Protein AF-A0A8J5Z210-F1 (afdb_monomer_lite)

Secondary structure (DSSP, 8-state):
-HHHHHHHHHHHHHHHHHHHHTS-----SS--BTTBTS-HHHHHHTTGGGHHHHH-TTPPPPHHHHHHHHHS---HHHHHHHHHS----

Foldseek 3Di:
DVVVVVVVVVVVVVVVVVVVVVPDPPPDVQPQDLLGPDDLLVLLVLQVQCVVVVVDVPDDRDPSNVVSVVPDPPSVSSVVVNVVPPRDD

Structure (mmCIF, N/CA/C/O backbone):
data_AF-A0A8J5Z210-F1
#
_entry.id   AF-A0A8J5Z210-F1
#
loop_
_atom_site.group_PDB
_atom_site.id
_atom_site.type_symbol
_atom_site.label_atom_id
_atom_site.label_alt_id
_atom_site.label_comp_id
_atom_site.label_asym_id
_atom_site.label_entity_id
_atom_site.label_seq_id
_atom_site.pdbx_PDB_ins_code
_atom_site.Cartn_x
_atom_site.Cartn_y
_atom_site.Cartn_z
_atom_site.occupancy
_atom_site.B_iso_or_equiv
_atom_site.auth_seq_id
_atom_site.auth_comp_id
_atom_site.auth_asym_id
_atom_site.auth_atom_id
_atom_site.pdbx_PDB_model_num
ATOM 1 N N . MET A 1 1 ? 51.364 -16.077 -20.492 1.00 51.00 1 MET A N 1
ATOM 2 C CA . MET A 1 1 ? 50.821 -15.671 -19.174 1.00 51.00 1 MET A CA 1
ATOM 3 C C . MET A 1 1 ? 49.907 -14.451 -19.283 1.00 51.00 1 MET A C 1
ATOM 5 O O . MET A 1 1 ? 48.841 -14.469 -18.689 1.00 51.00 1 MET A O 1
ATOM 9 N N . GLU A 1 2 ? 50.235 -13.446 -20.103 1.00 61.31 2 GLU A N 1
ATOM 10 C CA . GLU A 1 2 ? 49.438 -12.207 -20.232 1.00 61.31 2 GLU A CA 1
ATOM 11 C C . GLU A 1 2 ? 48.001 -12.403 -20.752 1.00 61.31 2 GLU A C 1
ATOM 13 O O . GLU A 1 2 ? 47.068 -11.744 -20.303 1.00 61.31 2 GLU A O 1
ATOM 18 N N . THR A 1 3 ? 47.791 -13.341 -21.675 1.00 66.50 3 THR A N 1
ATOM 19 C CA . THR A 1 3 ? 46.458 -13.631 -22.231 1.00 66.50 3 THR A CA 1
ATOM 20 C 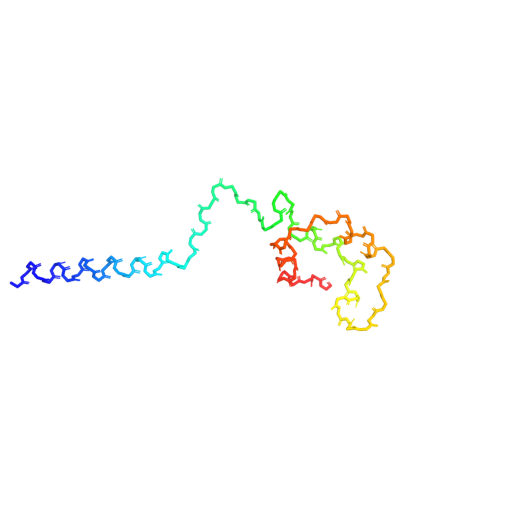C . THR A 1 3 ? 45.555 -14.343 -21.224 1.00 66.50 3 THR A C 1
ATOM 22 O O . THR A 1 3 ? 44.360 -14.075 -21.158 1.00 66.50 3 THR A O 1
ATOM 25 N N . GLN A 1 4 ? 46.137 -15.216 -20.397 1.00 69.88 4 GLN A N 1
ATOM 26 C CA . GLN A 1 4 ? 45.416 -15.949 -19.357 1.00 69.88 4 GLN A CA 1
ATOM 27 C C . GLN A 1 4 ? 44.940 -14.999 -18.251 1.00 69.88 4 GLN A C 1
ATOM 29 O O . GLN A 1 4 ? 43.786 -15.085 -17.840 1.00 69.88 4 GLN A O 1
ATOM 34 N N . VAL A 1 5 ? 45.789 -14.061 -17.809 1.00 78.62 5 VAL A N 1
ATOM 35 C CA . VAL A 1 5 ? 45.406 -13.081 -16.776 1.00 78.62 5 VAL A CA 1
ATOM 36 C C . VAL A 1 5 ? 44.348 -12.104 -17.287 1.00 78.62 5 VAL A C 1
ATOM 38 O O . VAL A 1 5 ? 43.413 -11.800 -16.555 1.00 78.62 5 VAL A O 1
ATOM 41 N N . LYS A 1 6 ? 44.420 -11.697 -18.563 1.00 78.56 6 LYS A N 1
ATOM 42 C CA . LYS A 1 6 ? 43.379 -10.878 -19.207 1.00 78.56 6 LYS A CA 1
ATOM 43 C C . LYS A 1 6 ? 42.037 -11.609 -19.237 1.00 78.56 6 LYS A C 1
ATOM 45 O O . LYS A 1 6 ? 41.021 -11.031 -18.868 1.00 78.56 6 LYS A O 1
ATOM 50 N N . TYR A 1 7 ? 42.039 -12.888 -19.612 1.00 84.75 7 TY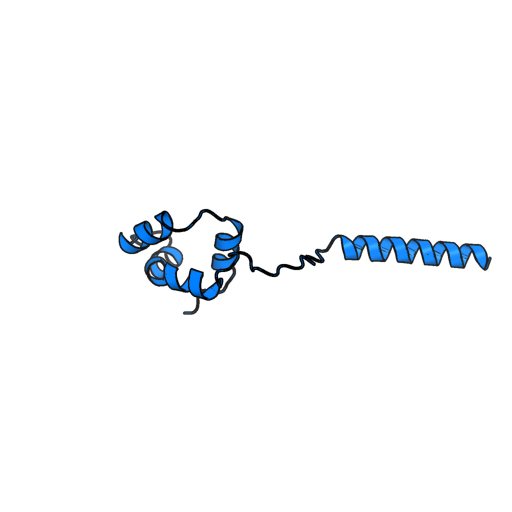R A N 1
ATOM 51 C CA . TYR A 1 7 ? 40.820 -13.695 -19.670 1.00 84.75 7 TYR A CA 1
ATOM 52 C C . TYR A 1 7 ? 40.209 -13.930 -18.281 1.00 84.75 7 TYR A C 1
ATOM 54 O O . TYR A 1 7 ? 39.005 -13.763 -18.099 1.00 84.75 7 TYR A O 1
ATOM 62 N N . MET A 1 8 ? 41.042 -14.230 -17.280 1.00 82.94 8 MET A N 1
ATOM 63 C CA . MET A 1 8 ? 40.595 -14.377 -15.890 1.00 82.94 8 MET A CA 1
ATOM 64 C C . MET A 1 8 ? 39.968 -13.085 -15.352 1.00 82.94 8 MET A C 1
ATOM 66 O O . MET A 1 8 ? 38.919 -13.132 -14.713 1.00 82.94 8 MET A O 1
ATOM 70 N N . TRP A 1 9 ? 40.557 -11.927 -15.656 1.00 85.44 9 TRP A N 1
ATOM 71 C CA . TRP A 1 9 ? 40.054 -10.630 -15.198 1.00 85.44 9 TRP A CA 1
ATOM 72 C C . TRP A 1 9 ? 38.711 -10.254 -15.843 1.00 85.44 9 TRP A C 1
ATOM 74 O O . TRP A 1 9 ? 37.804 -9.758 -15.169 1.00 85.44 9 TRP A O 1
ATOM 84 N N . VAL A 1 10 ? 38.550 -10.561 -17.135 1.00 86.62 10 VAL A N 1
ATOM 85 C CA . VAL A 1 10 ? 37.287 -10.369 -17.866 1.00 86.62 10 VAL A CA 1
ATOM 86 C C . VAL A 1 10 ? 36.181 -11.252 -17.286 1.00 86.62 10 VAL A C 1
ATOM 88 O O . VAL A 1 10 ? 35.089 -10.752 -17.025 1.00 86.62 10 VAL A O 1
ATOM 91 N N . ILE A 1 11 ? 36.458 -12.531 -17.009 1.00 86.50 11 ILE A N 1
ATOM 92 C CA . ILE A 1 11 ? 35.465 -13.436 -16.408 1.00 86.50 11 ILE A CA 1
ATOM 93 C C . ILE A 1 11 ? 35.027 -12.938 -15.028 1.00 86.50 11 ILE A C 1
ATOM 95 O O . ILE A 1 11 ? 33.829 -12.875 -14.758 1.00 86.50 11 ILE A O 1
ATOM 99 N N . VAL A 1 12 ? 35.970 -12.538 -14.170 1.00 85.94 12 VAL A N 1
ATOM 100 C CA . VAL A 1 12 ? 35.654 -12.008 -12.831 1.00 85.94 12 VAL A CA 1
ATOM 101 C C . VAL A 1 12 ? 34.779 -10.757 -12.921 1.00 85.94 12 VAL A C 1
ATOM 103 O O . VAL A 1 12 ? 33.837 -10.616 -12.144 1.00 85.94 12 VAL A O 1
ATOM 106 N N . SER A 1 13 ? 35.044 -9.887 -13.897 1.00 81.00 13 SER A N 1
ATOM 107 C CA . SER A 1 13 ? 34.257 -8.670 -14.131 1.00 81.00 13 SER A CA 1
ATOM 108 C C . SER A 1 13 ? 32.832 -8.980 -14.603 1.00 81.00 13 SER A C 1
ATOM 110 O O . SER A 1 13 ? 31.879 -8.348 -14.161 1.00 81.00 13 SER A O 1
ATOM 112 N N . ILE A 1 14 ? 32.658 -9.985 -15.465 1.00 81.94 14 ILE A N 1
ATOM 113 C CA . ILE A 1 14 ? 31.328 -10.413 -15.924 1.00 81.94 14 ILE A CA 1
ATOM 114 C C . ILE A 1 14 ? 30.532 -11.027 -14.765 1.00 81.94 14 ILE A C 1
ATOM 116 O O . ILE A 1 14 ? 29.354 -10.710 -14.584 1.00 81.94 14 ILE A O 1
ATOM 120 N N . VAL A 1 15 ? 31.168 -11.870 -13.948 1.00 81.38 15 VAL A N 1
ATOM 121 C CA . VAL A 1 15 ? 30.520 -12.510 -12.793 1.00 81.38 15 VAL A CA 1
ATOM 122 C C . VAL A 1 15 ? 30.113 -11.473 -11.741 1.00 81.38 15 VAL A C 1
ATOM 124 O O . VAL A 1 15 ? 28.995 -11.537 -11.233 1.00 81.38 15 VAL A O 1
ATOM 127 N N . SER A 1 16 ? 30.958 -10.480 -11.449 1.00 74.00 16 SER A N 1
ATOM 128 C CA . SER A 1 16 ? 30.639 -9.429 -10.472 1.00 74.00 16 SER A CA 1
ATOM 129 C C . SER A 1 16 ? 29.500 -8.512 -10.933 1.00 74.00 16 SER A C 1
ATOM 131 O O . SER A 1 16 ? 28.603 -8.217 -10.140 1.00 74.00 16 SER A O 1
ATOM 133 N N . ILE A 1 17 ? 29.471 -8.130 -12.216 1.00 73.75 17 ILE A N 1
ATOM 134 C CA . ILE A 1 17 ? 28.363 -7.359 -12.807 1.00 73.75 17 ILE A CA 1
ATOM 135 C C . ILE A 1 17 ? 27.061 -8.166 -12.772 1.00 73.75 17 ILE A C 1
ATOM 137 O O . ILE A 1 17 ? 26.008 -7.613 -12.463 1.00 73.75 17 ILE A O 1
ATOM 141 N N . SER A 1 18 ? 27.128 -9.475 -13.029 1.00 70.62 18 SER A N 1
ATOM 142 C CA . SER A 1 18 ? 25.955 -10.354 -12.972 1.00 70.62 18 SER A CA 1
ATOM 143 C C . SER A 1 18 ? 25.350 -10.379 -11.568 1.00 70.62 18 SER A C 1
ATOM 145 O O . SER A 1 18 ? 24.147 -10.200 -11.420 1.00 70.62 18 SER A O 1
ATOM 147 N N . ILE A 1 19 ? 26.172 -10.518 -10.523 1.00 67.62 19 ILE A N 1
ATOM 148 C CA . ILE A 1 19 ? 25.692 -10.536 -9.131 1.00 67.62 19 ILE A CA 1
ATOM 149 C C . ILE A 1 19 ? 25.079 -9.180 -8.746 1.00 67.62 19 ILE A C 1
ATOM 151 O O . ILE A 1 19 ? 24.013 -9.148 -8.136 1.00 67.62 19 ILE A O 1
ATOM 155 N N . ALA A 1 20 ? 25.691 -8.061 -9.150 1.00 60.72 20 ALA A N 1
ATOM 156 C CA . ALA A 1 20 ? 25.136 -6.727 -8.908 1.00 60.72 20 ALA A CA 1
ATOM 157 C C . ALA A 1 20 ? 23.826 -6.473 -9.684 1.00 60.72 20 ALA A C 1
ATOM 159 O O . ALA A 1 20 ? 22.927 -5.815 -9.167 1.00 60.72 20 ALA A O 1
ATOM 160 N N . GLY A 1 21 ? 23.687 -7.033 -10.890 1.00 57.41 21 GLY A N 1
ATOM 161 C CA . GLY A 1 21 ? 22.485 -6.923 -11.724 1.00 57.41 21 GLY A CA 1
ATOM 162 C C . GLY A 1 21 ? 21.283 -7.729 -11.220 1.00 57.41 21 GLY A C 1
ATOM 163 O O . GLY A 1 21 ? 20.150 -7.399 -11.559 1.00 57.41 21 GLY A O 1
ATOM 164 N N . PHE A 1 22 ? 21.501 -8.741 -10.373 1.00 54.62 22 PHE A N 1
ATOM 165 C CA . PHE A 1 22 ? 20.418 -9.470 -9.700 1.00 54.62 22 PHE A CA 1
ATOM 166 C C . PHE A 1 22 ? 19.850 -8.722 -8.479 1.00 54.62 22 PHE A C 1
ATOM 168 O O . PHE A 1 22 ? 18.751 -9.043 -8.028 1.00 54.62 22 PHE A O 1
ATOM 175 N N . HIS A 1 23 ? 20.536 -7.687 -7.980 1.00 51.59 23 HIS A N 1
ATOM 176 C CA . HIS A 1 23 ? 20.025 -6.789 -6.941 1.00 51.59 23 HIS A CA 1
ATOM 177 C C . HIS A 1 23 ? 19.348 -5.556 -7.561 1.00 51.59 23 HIS A C 1
ATOM 179 O O . HIS A 1 23 ? 19.797 -4.430 -7.383 1.00 51.59 23 HIS A O 1
ATOM 185 N N . GLY A 1 24 ? 18.254 -5.790 -8.292 1.00 50.31 24 GLY A N 1
ATOM 186 C CA . GLY A 1 24 ? 17.164 -4.823 -8.470 1.00 50.31 24 GLY A CA 1
ATOM 187 C C . GLY A 1 24 ? 17.559 -3.423 -8.941 1.00 50.31 24 GLY A C 1
ATOM 188 O O . GLY A 1 24 ? 17.384 -2.447 -8.217 1.00 50.31 24 GLY A O 1
ATOM 189 N N . VAL A 1 25 ? 18.015 -3.299 -10.186 1.00 46.91 25 VAL A N 1
ATOM 190 C CA . VAL A 1 25 ? 17.830 -2.048 -10.932 1.00 46.91 25 VAL A CA 1
ATOM 191 C C . VAL A 1 25 ? 16.433 -2.071 -11.548 1.00 46.91 25 VAL A C 1
ATOM 193 O O . VAL A 1 25 ? 16.256 -2.441 -12.706 1.00 46.91 25 VAL A O 1
ATOM 196 N N . ASP A 1 26 ? 15.429 -1.682 -10.759 1.00 51.06 26 ASP A N 1
ATOM 197 C CA . ASP A 1 26 ? 14.079 -1.362 -11.240 1.00 51.06 26 ASP A CA 1
ATOM 198 C C . ASP A 1 26 ? 14.121 -0.069 -12.076 1.00 51.06 26 ASP A C 1
ATOM 200 O O . ASP A 1 26 ? 13.607 0.984 -11.701 1.00 51.06 26 ASP A O 1
ATOM 204 N N . VAL A 1 27 ? 14.780 -0.126 -13.233 1.00 49.78 27 VAL A N 1
ATOM 205 C CA . VAL A 1 27 ? 14.744 0.932 -14.244 1.00 49.78 27 VAL A CA 1
ATOM 206 C C . VAL A 1 27 ? 13.512 0.677 -15.101 1.00 49.78 27 VAL A C 1
ATOM 208 O O . VAL A 1 27 ? 13.590 0.137 -16.202 1.00 49.78 27 VAL A O 1
ATOM 211 N N . THR A 1 28 ? 12.344 1.041 -14.573 1.00 50.81 28 THR A N 1
ATOM 212 C CA . THR A 1 28 ? 11.136 1.177 -15.389 1.00 50.81 28 THR A CA 1
ATOM 213 C C . THR A 1 28 ? 10.875 2.659 -15.621 1.00 50.81 28 THR A C 1
ATOM 215 O O . THR A 1 28 ? 10.785 3.471 -14.705 1.00 50.81 28 THR A O 1
ATOM 218 N N . HIS A 1 29 ? 10.828 3.021 -16.898 1.00 44.16 29 HIS A N 1
ATOM 219 C CA . HIS A 1 29 ? 10.775 4.383 -17.432 1.00 44.16 29 HIS A CA 1
ATOM 220 C C . HIS A 1 29 ? 9.387 5.045 -17.280 1.00 44.16 29 HIS A C 1
ATOM 222 O O . HIS A 1 29 ? 9.002 5.900 -18.071 1.00 44.16 29 HIS A O 1
ATOM 228 N N . ASP A 1 30 ? 8.643 4.637 -16.255 1.00 50.38 30 ASP A N 1
ATOM 229 C CA . ASP A 1 30 ? 7.340 5.160 -15.861 1.00 50.38 30 ASP A CA 1
ATOM 230 C C . ASP A 1 30 ? 7.275 5.010 -14.332 1.00 50.38 30 ASP A C 1
ATOM 232 O O . ASP A 1 30 ? 6.705 4.057 -13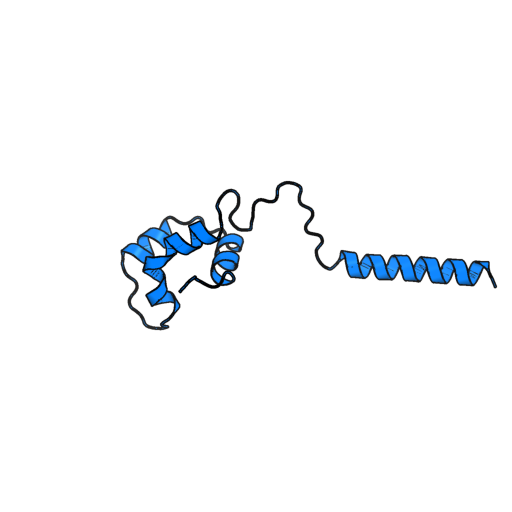.805 1.00 50.38 30 ASP A O 1
ATOM 236 N N . TYR A 1 31 ? 7.993 5.882 -13.606 1.00 54.78 31 TYR A N 1
ATOM 237 C CA . TYR A 1 31 ? 8.208 5.793 -12.150 1.00 54.78 31 TYR A CA 1
ATOM 238 C C . TYR A 1 31 ? 6.939 6.163 -11.363 1.00 54.78 31 TYR A C 1
ATOM 240 O O . TYR A 1 31 ? 6.937 6.982 -10.442 1.00 54.78 31 TYR A O 1
ATOM 248 N N . TYR A 1 32 ? 5.810 5.576 -11.738 1.00 60.62 32 TYR A N 1
ATOM 249 C CA . TYR A 1 32 ? 4.674 5.491 -10.860 1.00 60.62 32 TYR A CA 1
ATOM 250 C C . TYR A 1 32 ? 5.087 4.651 -9.659 1.00 60.62 32 TYR A C 1
ATOM 252 O O . TYR A 1 32 ? 5.515 3.506 -9.791 1.00 60.62 32 TYR A O 1
ATOM 260 N N . GLY A 1 33 ? 4.992 5.251 -8.473 1.00 68.25 33 GLY A N 1
ATOM 261 C CA . GLY A 1 33 ? 5.293 4.565 -7.229 1.00 68.25 33 GLY A CA 1
ATOM 262 C C . GLY A 1 33 ? 4.413 3.321 -7.040 1.00 68.25 33 GLY A C 1
ATOM 263 O O . GLY A 1 33 ? 3.531 3.019 -7.844 1.00 68.25 33 GLY A O 1
ATOM 264 N N . PRO A 1 34 ? 4.560 2.608 -5.921 1.00 74.69 34 PRO A N 1
ATOM 265 C CA . PRO A 1 34 ? 3.822 1.370 -5.661 1.00 74.69 34 PRO A CA 1
ATOM 266 C C . PRO A 1 34 ? 2.285 1.518 -5.717 1.00 74.69 34 PRO A C 1
ATOM 268 O O . PRO A 1 34 ? 1.576 0.527 -5.885 1.00 74.69 34 PRO A O 1
ATOM 271 N N . CYS A 1 35 ? 1.773 2.750 -5.621 1.00 75.94 35 CYS A N 1
ATOM 272 C CA . CYS A 1 35 ? 0.364 3.124 -5.753 1.00 75.94 35 CYS A CA 1
ATOM 273 C C . CYS A 1 35 ? -0.022 3.706 -7.132 1.00 75.94 35 CYS A C 1
ATOM 275 O O . CYS A 1 35 ? -1.097 4.300 -7.281 1.00 75.94 35 CYS A O 1
ATOM 277 N N . GLY A 1 36 ? 0.809 3.520 -8.160 1.00 80.06 36 GLY A N 1
ATOM 278 C CA . GLY A 1 36 ? 0.541 4.019 -9.503 1.00 80.06 36 GLY A CA 1
ATOM 279 C C . GLY A 1 36 ? 0.684 5.545 -9.579 1.00 80.06 36 GLY A C 1
ATOM 280 O O . GLY A 1 36 ? 1.618 6.136 -9.042 1.00 80.06 36 GLY A O 1
ATOM 281 N N . LYS A 1 37 ? -0.314 6.186 -10.199 1.00 77.38 37 LYS A N 1
ATOM 282 C CA . LYS A 1 37 ? -0.494 7.651 -10.271 1.00 77.38 37 LYS A CA 1
ATOM 283 C C . LYS A 1 37 ? -0.743 8.322 -8.919 1.00 77.38 37 LYS A C 1
ATOM 285 O O . LYS A 1 37 ? -0.656 9.545 -8.825 1.00 77.38 37 LYS A O 1
ATOM 290 N N . HIS A 1 38 ? -1.111 7.555 -7.896 1.00 75.44 38 HIS A N 1
ATOM 291 C CA . HIS A 1 38 ? -1.448 8.098 -6.588 1.00 75.44 38 HIS A CA 1
ATOM 292 C C . HIS A 1 38 ? -0.229 8.110 -5.667 1.00 75.44 38 HIS A C 1
ATOM 294 O O . HIS A 1 38 ? 0.495 7.124 -5.551 1.00 75.44 38 HIS A O 1
ATOM 300 N N . ASP A 1 39 ? -0.039 9.231 -4.975 1.00 80.19 39 ASP A N 1
ATOM 301 C CA . ASP A 1 39 ? 1.019 9.387 -3.985 1.00 80.19 39 ASP A CA 1
ATOM 302 C C . ASP A 1 39 ? 0.748 8.517 -2.744 1.00 80.19 39 ASP A C 1
ATOM 304 O O . ASP A 1 39 ? -0.328 8.583 -2.143 1.00 80.19 39 ASP A O 1
ATOM 308 N N . VAL A 1 40 ? 1.743 7.720 -2.342 1.00 80.75 40 VAL A N 1
ATOM 309 C CA . VAL A 1 40 ? 1.636 6.764 -1.225 1.00 80.75 40 VAL A CA 1
ATOM 310 C C . VAL A 1 40 ? 1.270 7.466 0.084 1.00 80.75 40 VAL A C 1
ATOM 312 O O . VAL A 1 40 ? 0.463 6.946 0.850 1.00 80.75 40 VAL A O 1
ATOM 315 N N . LYS A 1 41 ? 1.797 8.671 0.336 1.00 81.06 41 LYS A N 1
ATOM 316 C CA . LYS A 1 41 ? 1.542 9.426 1.569 1.00 81.06 41 LYS A CA 1
ATOM 317 C C . LYS A 1 41 ? 0.111 9.963 1.604 1.00 81.06 41 LYS A C 1
ATOM 319 O O . LYS A 1 41 ? -0.540 9.886 2.646 1.00 81.06 41 LYS A O 1
ATOM 324 N N . LYS A 1 42 ? -0.415 10.442 0.471 1.00 81.62 42 LYS A N 1
ATOM 325 C CA . LYS A 1 42 ? -1.838 10.822 0.345 1.00 81.62 42 LYS A CA 1
ATOM 326 C C . LYS A 1 42 ? -2.758 9.623 0.531 1.00 81.62 42 LYS A C 1
ATOM 328 O O . LYS A 1 42 ? -3.791 9.721 1.192 1.00 81.62 42 LYS A O 1
ATOM 333 N N . GLU A 1 43 ? -2.377 8.487 -0.037 1.00 79.81 43 GLU A N 1
ATOM 334 C CA . GLU A 1 43 ? -3.111 7.244 0.129 1.00 79.81 43 GLU A CA 1
ATOM 335 C C . GLU A 1 43 ? -3.081 6.744 1.577 1.00 79.81 43 GLU A C 1
ATOM 337 O O . GLU A 1 43 ? -4.124 6.324 2.066 1.00 79.81 43 GLU A O 1
ATOM 342 N N . ALA A 1 44 ? -1.953 6.862 2.280 1.00 80.62 44 ALA A N 1
ATOM 343 C CA . ALA A 1 44 ? -1.828 6.558 3.705 1.00 80.62 44 ALA A CA 1
ATOM 344 C C . ALA A 1 44 ? -2.660 7.511 4.581 1.00 80.62 44 ALA A C 1
ATOM 346 O O . ALA A 1 44 ? -3.316 7.072 5.522 1.00 80.62 44 ALA A O 1
ATOM 347 N N . GLN A 1 45 ? -2.716 8.804 4.243 1.00 82.00 45 GLN A N 1
ATOM 348 C CA . GLN A 1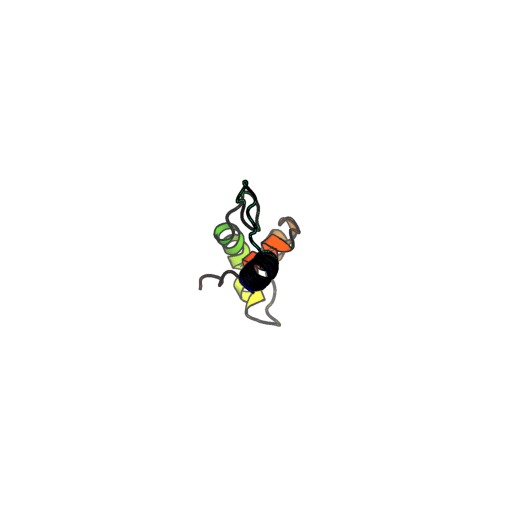 45 ? -3.520 9.786 4.978 1.00 82.00 45 GLN A CA 1
ATOM 349 C C . GLN A 1 45 ? -5.021 9.461 4.934 1.00 82.00 45 GLN A C 1
ATOM 351 O O . GLN A 1 45 ? -5.727 9.674 5.920 1.00 82.00 45 GLN A O 1
ATOM 356 N N . LYS A 1 46 ? -5.522 8.883 3.832 1.00 82.38 46 LYS A N 1
ATOM 357 C CA . LYS A 1 46 ? -6.917 8.410 3.746 1.00 82.38 46 LYS A CA 1
ATOM 358 C C . LYS A 1 46 ? -7.225 7.298 4.754 1.00 82.38 46 LYS A C 1
ATOM 360 O O . LYS A 1 46 ? -8.382 7.153 5.132 1.00 82.38 46 LYS A O 1
ATOM 365 N N . LEU A 1 47 ? -6.215 6.554 5.214 1.00 80.50 47 LEU A N 1
ATOM 366 C CA . LEU A 1 47 ? -6.339 5.546 6.272 1.00 80.50 47 LEU A CA 1
ATOM 367 C C . LEU A 1 47 ? -6.192 6.120 7.691 1.00 80.50 47 LEU A C 1
ATOM 369 O O . LEU A 1 47 ? -6.259 5.358 8.648 1.00 80.50 47 LEU A O 1
ATOM 373 N N . SER A 1 48 ? -6.087 7.441 7.864 1.00 83.12 48 SER A N 1
ATOM 374 C CA . SER A 1 48 ? -6.128 8.095 9.181 1.00 83.12 48 SER A CA 1
ATOM 375 C C . SER A 1 48 ? -7.251 7.597 10.122 1.00 83.12 48 SER A C 1
ATOM 377 O O . SER A 1 48 ? -6.950 7.287 11.276 1.00 83.12 48 SER A O 1
ATOM 379 N N . PRO A 1 49 ? -8.520 7.414 9.689 1.00 82.25 49 PRO A N 1
ATOM 380 C CA . PRO A 1 49 ? -9.566 6.862 10.563 1.00 82.25 49 PRO A CA 1
ATOM 381 C C . PRO A 1 49 ? -9.346 5.390 10.953 1.00 82.25 49 PRO A C 1
ATOM 383 O O . PRO A 1 49 ? -10.010 4.893 11.859 1.00 82.25 49 PRO A O 1
ATOM 386 N N . CYS A 1 50 ? -8.426 4.690 10.289 1.00 83.88 50 CYS A N 1
ATOM 387 C CA . CYS A 1 50 ? -8.014 3.331 10.620 1.00 83.88 50 CYS A CA 1
ATOM 388 C C . CYS A 1 50 ? -6.798 3.287 11.558 1.00 83.88 50 CYS A C 1
ATOM 390 O O . CYS A 1 50 ? -6.524 2.226 12.108 1.00 83.88 50 CYS A O 1
ATOM 392 N N . THR A 1 51 ? -6.083 4.398 11.784 1.00 83.19 51 THR A N 1
ATOM 393 C CA . THR A 1 51 ? -4.823 4.418 12.555 1.00 83.19 51 THR A CA 1
ATOM 394 C C . THR A 1 51 ? -4.972 3.839 13.962 1.00 83.19 51 THR A C 1
ATOM 396 O O . THR A 1 51 ? -4.087 3.150 14.461 1.00 83.19 51 THR A O 1
ATOM 399 N N . TYR A 1 52 ? -6.109 4.074 14.618 1.00 83.69 52 TYR A N 1
ATOM 400 C CA . TYR A 1 52 ? -6.364 3.486 15.933 1.00 83.69 52 TYR A CA 1
ATOM 401 C C . TYR A 1 52 ? -6.476 1.953 15.859 1.00 83.69 52 TYR A C 1
ATOM 403 O O . TYR A 1 52 ? -5.880 1.236 16.661 1.00 83.69 52 TYR A O 1
ATOM 411 N N . ALA A 1 53 ? -7.170 1.443 14.839 1.00 84.50 53 ALA A N 1
ATOM 412 C CA . ALA A 1 53 ? -7.299 0.011 14.589 1.00 84.50 53 ALA A CA 1
ATOM 413 C C . ALA A 1 53 ? -5.972 -0.644 14.169 1.00 84.50 53 ALA A C 1
ATOM 415 O O . ALA A 1 53 ? -5.744 -1.808 14.488 1.00 84.50 53 ALA A O 1
ATOM 416 N N . THR A 1 54 ? -5.072 0.085 13.500 1.00 79.19 54 THR A N 1
ATOM 417 C CA . THR A 1 54 ? -3.757 -0.453 13.113 1.00 79.19 54 THR A CA 1
ATOM 418 C C . THR A 1 54 ? -2.778 -0.526 14.285 1.00 79.19 54 THR A C 1
ATOM 420 O O . THR A 1 54 ? -1.967 -1.450 14.333 1.00 79.19 54 THR A O 1
ATOM 423 N N . LYS A 1 55 ? -2.856 0.401 15.250 1.00 81.75 55 LYS A N 1
ATOM 424 C CA . LYS A 1 55 ? -1.977 0.413 16.436 1.00 81.75 55 LYS A CA 1
ATOM 425 C C . LYS A 1 55 ? -2.396 -0.586 17.521 1.00 81.75 55 LYS A C 1
ATOM 427 O O . LYS A 1 55 ? -1.559 -1.020 18.310 1.00 81.75 55 LYS A O 1
ATOM 432 N N . HIS A 1 56 ? -3.670 -0.972 17.575 1.00 84.19 56 HIS A N 1
ATOM 433 C CA . HIS A 1 56 ? -4.212 -1.790 18.660 1.00 84.19 56 HIS A CA 1
ATOM 434 C C . HIS A 1 56 ? -4.869 -3.072 18.137 1.00 84.19 56 HIS A C 1
ATOM 436 O O . HIS A 1 56 ? -5.922 -3.039 17.512 1.00 84.19 56 HIS A O 1
ATOM 442 N N . ARG A 1 57 ? -4.306 -4.232 18.504 1.00 79.38 57 ARG A N 1
ATOM 443 C CA . ARG A 1 57 ? -4.737 -5.568 18.033 1.00 79.38 57 ARG A CA 1
ATOM 444 C C . ARG A 1 57 ? -6.230 -5.883 18.235 1.00 79.38 57 ARG A C 1
ATOM 446 O O . ARG A 1 57 ? -6.759 -6.759 17.562 1.00 79.38 57 ARG A O 1
ATOM 453 N N . ARG A 1 58 ? -6.892 -5.235 19.196 1.00 85.00 58 ARG A N 1
ATOM 454 C CA . ARG A 1 58 ? -8.309 -5.455 19.540 1.00 85.00 58 ARG A CA 1
ATOM 455 C C . ARG A 1 58 ? -9.136 -4.168 19.515 1.00 85.00 58 ARG A C 1
ATOM 457 O O . ARG A 1 58 ? -10.181 -4.110 20.156 1.00 85.00 58 ARG A O 1
ATOM 464 N N . ALA A 1 59 ? -8.656 -3.123 18.844 1.00 83.94 59 ALA A N 1
ATOM 465 C CA . ALA A 1 59 ? -9.433 -1.899 18.736 1.00 83.94 59 ALA A CA 1
ATOM 466 C C . ALA A 1 59 ? -10.671 -2.114 17.850 1.00 83.94 59 ALA A C 1
ATOM 468 O O . ALA A 1 59 ? -10.572 -2.774 16.812 1.00 83.94 59 ALA A O 1
ATOM 469 N N . PRO A 1 60 ? -11.828 -1.545 18.230 1.00 84.62 60 PRO A N 1
ATOM 470 C CA . PRO A 1 60 ? -12.987 -1.513 17.356 1.00 84.62 60 PRO A CA 1
ATOM 471 C C . PRO A 1 60 ? -12.658 -0.709 16.095 1.00 84.62 60 PRO A C 1
ATOM 473 O O . PRO A 1 60 ? -12.076 0.377 16.153 1.00 84.62 60 PRO A O 1
ATOM 476 N N . VAL A 1 61 ? -13.042 -1.252 14.945 1.00 84.56 61 VAL A N 1
ATOM 477 C CA . VAL A 1 61 ? -12.901 -0.577 13.656 1.00 84.56 61 VAL A CA 1
ATOM 478 C C . VAL A 1 61 ? -14.133 0.299 13.450 1.00 84.56 61 VAL A C 1
ATOM 480 O O . VAL A 1 61 ? -15.258 -0.186 13.527 1.00 84.56 61 VAL A O 1
ATOM 483 N N . SER A 1 62 ? -13.942 1.595 13.203 1.00 86.38 62 SER A N 1
ATOM 484 C CA . SER A 1 62 ? -15.056 2.482 12.846 1.00 86.38 62 SER A CA 1
ATOM 485 C C . SER A 1 62 ? -15.630 2.084 11.480 1.00 86.38 62 SER A C 1
ATOM 487 O O . SER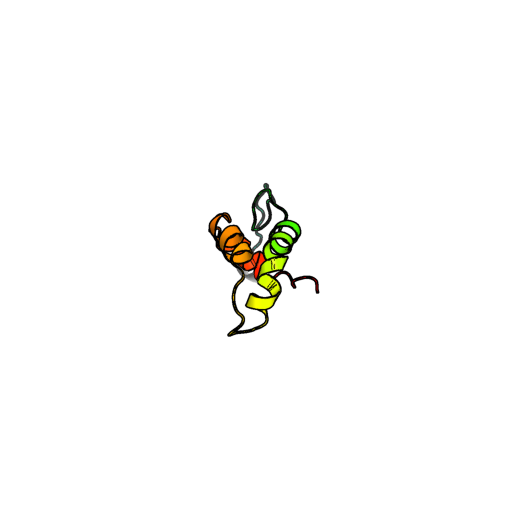 A 1 62 ? -14.861 1.788 10.564 1.00 86.38 62 SER A O 1
ATOM 489 N N . GLU A 1 63 ? -16.952 2.165 11.292 1.00 88.31 63 GLU A N 1
ATOM 490 C CA . GLU A 1 63 ? -17.602 1.941 9.985 1.00 88.31 63 GLU A CA 1
ATOM 491 C C . GLU A 1 63 ? -16.963 2.776 8.867 1.00 88.31 63 GLU A C 1
ATOM 493 O O . GLU A 1 63 ? -16.804 2.317 7.736 1.00 88.31 63 GLU A O 1
ATOM 498 N N . ARG A 1 64 ? -16.500 3.987 9.205 1.00 85.69 64 ARG A N 1
ATOM 499 C CA . ARG A 1 64 ? -15.790 4.869 8.276 1.00 85.69 64 ARG A CA 1
ATOM 500 C C . ARG A 1 64 ? -14.484 4.255 7.770 1.00 85.69 64 ARG A C 1
ATO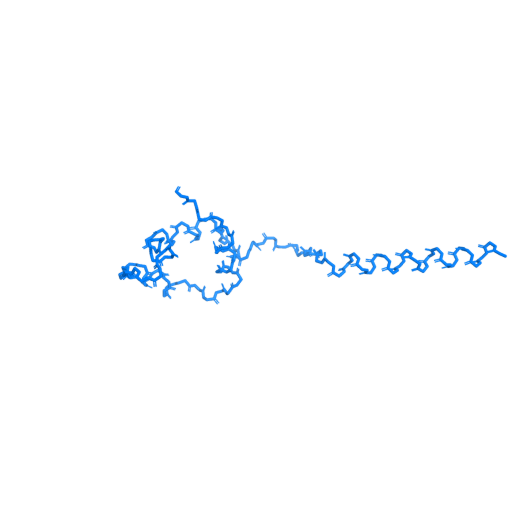M 502 O O . ARG A 1 64 ? -14.160 4.428 6.600 1.00 85.69 64 ARG A O 1
ATOM 509 N N . CYS A 1 65 ? -13.743 3.553 8.625 1.00 86.00 65 CYS A N 1
ATOM 510 C CA . CYS A 1 65 ? -12.527 2.850 8.224 1.00 86.00 65 CYS A CA 1
ATOM 511 C C . CYS A 1 65 ? -12.854 1.688 7.271 1.00 86.00 65 CYS A C 1
ATOM 513 O O . CYS A 1 65 ? -12.228 1.578 6.216 1.00 86.00 65 CYS A O 1
ATOM 515 N N . CYS A 1 66 ? -13.880 0.887 7.576 1.00 87.88 66 CYS A N 1
ATOM 516 C CA . CYS A 1 66 ? -14.323 -0.204 6.700 1.00 87.88 66 CYS A CA 1
ATOM 517 C C . CYS A 1 66 ? -14.735 0.303 5.311 1.00 87.88 66 CYS A C 1
ATOM 519 O O . CYS A 1 66 ? -14.247 -0.208 4.305 1.00 87.88 66 CYS A O 1
ATOM 521 N N . ALA A 1 67 ? -15.539 1.367 5.246 1.00 88.69 67 ALA A N 1
ATOM 522 C CA . ALA A 1 67 ? -15.979 1.953 3.979 1.00 88.69 67 ALA A CA 1
ATOM 523 C C . ALA A 1 67 ? -14.819 2.494 3.117 1.00 88.69 67 ALA A C 1
ATOM 525 O O . ALA A 1 67 ? -14.930 2.560 1.892 1.00 88.69 67 ALA A O 1
ATOM 526 N N . ILE A 1 68 ? -13.706 2.907 3.734 1.00 85.25 68 ILE A N 1
ATOM 527 C CA . ILE A 1 68 ? -12.506 3.374 3.022 1.00 85.25 68 ILE A CA 1
ATOM 528 C C . ILE A 1 68 ? -11.696 2.195 2.482 1.00 85.25 68 ILE A C 1
ATOM 530 O O . ILE A 1 68 ? -11.248 2.249 1.337 1.00 85.25 68 ILE A O 1
ATOM 534 N N . ILE A 1 69 ? -11.521 1.144 3.288 1.00 82.94 69 ILE A N 1
ATOM 535 C CA . ILE A 1 69 ? -10.827 -0.086 2.885 1.00 82.94 69 ILE A CA 1
ATOM 536 C C . ILE A 1 69 ? -11.562 -0.747 1.714 1.00 82.94 69 ILE A C 1
ATOM 538 O O . ILE A 1 69 ? -10.924 -1.111 0.732 1.00 82.94 69 ILE A O 1
ATOM 542 N N . GLU A 1 70 ? -12.893 -0.831 1.777 1.00 84.06 70 GLU A N 1
ATOM 543 C CA . GLU A 1 70 ? -13.726 -1.444 0.733 1.00 84.06 70 GLU A CA 1
ATOM 544 C C . GLU A 1 70 ? -13.607 -0.723 -0.619 1.00 84.06 70 GLU A C 1
ATOM 546 O O . GLU A 1 70 ? -13.578 -1.349 -1.675 1.00 84.06 70 GLU A O 1
ATOM 551 N N . LYS A 1 71 ? -13.474 0.608 -0.597 1.00 79.94 71 LYS A N 1
ATOM 552 C CA . LYS A 1 71 ? -13.320 1.430 -1.807 1.00 79.94 71 LYS A CA 1
ATOM 553 C C . LYS A 1 71 ? -11.894 1.456 -2.354 1.00 79.94 71 LYS A C 1
ATOM 555 O O . LYS A 1 71 ? -11.671 2.004 -3.438 1.00 79.94 71 LYS A O 1
ATOM 560 N N . LYS A 1 72 ? -10.908 0.940 -1.617 1.00 72.69 72 LYS A N 1
ATOM 561 C CA . LYS A 1 72 ? -9.508 0.975 -2.037 1.00 72.69 72 LYS A CA 1
ATOM 562 C C . LYS A 1 72 ? -9.244 -0.189 -3.001 1.00 72.69 72 LYS A C 1
ATOM 564 O O . LYS A 1 72 ? -9.546 -1.329 -2.659 1.00 72.69 72 LYS A O 1
ATOM 569 N N . PRO A 1 73 ? -8.651 0.049 -4.186 1.00 59.66 73 PRO A N 1
ATOM 570 C CA . PRO A 1 73 ? -8.254 -1.049 -5.054 1.00 59.66 73 PRO A CA 1
ATOM 571 C C . PRO A 1 73 ? -7.269 -1.955 -4.310 1.00 59.66 73 PRO A C 1
ATOM 573 O O . PRO A 1 73 ? -6.307 -1.464 -3.712 1.00 59.66 73 PRO A O 1
ATOM 576 N N . SER A 1 74 ? -7.514 -3.268 -4.367 1.00 66.25 74 SER A N 1
ATOM 577 C CA . SER A 1 74 ? -6.664 -4.318 -3.792 1.00 66.25 74 SER A CA 1
ATOM 578 C C . SER A 1 74 ? -5.372 -4.452 -4.603 1.00 66.25 74 SER A C 1
ATOM 580 O O . SER A 1 74 ? -5.114 -5.453 -5.262 1.00 66.25 74 SER A O 1
ATOM 582 N N . ASN A 1 75 ? -4.581 -3.380 -4.635 1.00 75.50 75 ASN A N 1
ATOM 583 C CA . ASN A 1 75 ? -3.218 -3.421 -5.120 1.00 75.50 75 ASN A CA 1
ATOM 584 C C . ASN A 1 75 ? -2.332 -3.784 -3.915 1.00 75.50 75 ASN A C 1
ATOM 586 O O . ASN A 1 75 ? -2.060 -2.911 -3.078 1.00 75.50 75 ASN A O 1
ATOM 590 N N . PRO A 1 76 ? -1.888 -5.050 -3.800 1.00 78.69 76 PRO A N 1
ATOM 591 C CA . PRO A 1 76 ? -1.093 -5.501 -2.662 1.00 78.69 76 PRO A CA 1
ATOM 592 C C . PRO A 1 76 ? 0.231 -4.737 -2.555 1.00 78.69 76 PRO A C 1
ATOM 594 O O . PRO A 1 76 ? 0.709 -4.494 -1.450 1.00 78.69 76 PRO A O 1
ATOM 597 N N . HIS A 1 77 ? 0.787 -4.284 -3.682 1.00 79.25 77 HIS A N 1
ATOM 598 C CA . HIS A 1 77 ? 2.028 -3.519 -3.723 1.00 79.25 77 HIS A CA 1
ATOM 599 C C . HIS A 1 77 ? 1.855 -2.126 -3.095 1.00 79.25 77 HIS A C 1
ATOM 601 O O . HIS A 1 77 ? 2.651 -1.709 -2.255 1.00 79.25 77 HIS A O 1
ATOM 607 N N . CYS A 1 78 ? 0.749 -1.445 -3.412 1.00 81.94 78 CYS A N 1
ATOM 608 C CA . CYS A 1 78 ? 0.393 -0.163 -2.801 1.00 81.94 78 CYS A CA 1
ATOM 609 C C . CYS A 1 78 ? 0.124 -0.297 -1.296 1.00 81.94 78 CYS A C 1
ATOM 611 O O . CYS A 1 78 ? 0.599 0.520 -0.510 1.00 81.94 78 CYS A O 1
ATOM 613 N N . LEU A 1 79 ? -0.605 -1.337 -0.874 1.00 80.25 79 LEU A N 1
ATOM 614 C CA . LEU A 1 79 ? -0.873 -1.587 0.546 1.00 80.25 79 LEU A CA 1
ATOM 615 C C . LEU A 1 79 ? 0.411 -1.882 1.326 1.00 80.25 79 LEU A C 1
ATOM 617 O O . LEU A 1 79 ? 0.610 -1.329 2.406 1.00 80.25 79 LEU A O 1
ATOM 621 N N . CYS A 1 80 ? 1.300 -2.702 0.765 1.00 82.12 80 CYS A N 1
ATOM 622 C CA . CYS A 1 80 ? 2.589 -2.998 1.377 1.00 82.12 80 CYS A CA 1
ATOM 623 C C . CYS A 1 80 ? 3.431 -1.724 1.526 1.00 82.12 80 CYS A C 1
ATOM 625 O O . CYS A 1 80 ? 3.979 -1.469 2.597 1.00 82.12 80 CYS A O 1
ATOM 627 N N . ALA A 1 81 ? 3.452 -0.873 0.499 1.00 82.56 81 ALA A N 1
ATOM 628 C CA . ALA A 1 81 ? 4.139 0.409 0.562 1.00 82.56 81 ALA A CA 1
ATOM 629 C C . ALA A 1 81 ? 3.547 1.353 1.613 1.00 82.56 81 ALA A C 1
ATOM 631 O O . ALA A 1 81 ? 4.304 1.975 2.348 1.00 82.56 81 ALA A O 1
ATOM 632 N N . ILE A 1 82 ? 2.218 1.425 1.740 1.00 79.38 82 ILE A N 1
ATOM 633 C CA . ILE A 1 82 ? 1.554 2.228 2.779 1.00 79.38 82 ILE A CA 1
ATOM 634 C C . ILE A 1 82 ? 1.947 1.752 4.185 1.00 79.38 82 ILE A C 1
ATOM 636 O O . ILE A 1 82 ? 2.186 2.576 5.064 1.00 79.38 82 ILE A O 1
ATOM 640 N N . LEU A 1 83 ? 2.025 0.438 4.407 1.00 76.75 83 LEU A N 1
ATOM 641 C CA . LEU A 1 83 ? 2.429 -0.126 5.699 1.00 76.75 83 LEU A CA 1
ATOM 642 C C . LEU A 1 83 ? 3.918 0.104 6.000 1.00 76.75 83 LEU A C 1
ATOM 644 O O . LEU A 1 83 ? 4.286 0.267 7.161 1.00 76.75 83 LEU A O 1
ATOM 648 N N . GLN A 1 84 ? 4.765 0.122 4.969 1.00 72.38 84 GLN A N 1
ATOM 649 C CA . GLN A 1 84 ? 6.196 0.411 5.097 1.00 72.38 84 GLN A CA 1
ATOM 650 C C . GLN A 1 84 ? 6.486 1.906 5.262 1.00 72.38 84 GLN A C 1
ATOM 652 O O . GLN A 1 84 ? 7.438 2.277 5.955 1.00 72.38 84 GLN A O 1
ATOM 657 N N . THR A 1 85 ? 5.679 2.788 4.664 1.00 68.38 85 THR A N 1
ATOM 658 C CA . THR A 1 85 ? 5.753 4.215 4.968 1.00 68.38 85 THR A CA 1
ATOM 659 C C . THR A 1 85 ? 5.350 4.396 6.420 1.00 68.38 85 THR A C 1
ATOM 661 O O . THR A 1 85 ? 4.215 4.099 6.782 1.00 68.38 85 THR A O 1
ATOM 664 N N . ARG A 1 86 ? 6.276 4.870 7.267 1.00 58.59 86 ARG A N 1
ATOM 665 C CA . ARG A 1 86 ? 5.951 5.243 8.650 1.00 58.59 86 ARG A CA 1
ATOM 666 C C . ARG A 1 86 ? 4.698 6.117 8.606 1.00 58.59 86 ARG A C 1
ATOM 668 O O . ARG A 1 86 ? 4.744 7.200 8.019 1.00 58.59 86 ARG A O 1
ATOM 675 N N . MET A 1 87 ? 3.586 5.630 9.161 1.00 52.22 87 MET A N 1
ATOM 676 C CA . MET A 1 87 ? 2.384 6.448 9.308 1.00 52.22 87 MET A CA 1
ATOM 677 C C . MET A 1 87 ? 2.812 7.711 10.067 1.00 52.22 87 MET A C 1
ATOM 679 O O . MET A 1 87 ? 3.407 7.565 11.137 1.00 52.22 87 MET A O 1
ATOM 683 N N . PRO A 1 88 ? 2.619 8.922 9.511 1.00 44.56 88 PRO A N 1
ATOM 684 C CA . PRO A 1 88 ? 2.926 10.137 10.247 1.00 44.56 88 PRO A CA 1
ATOM 685 C C . PRO A 1 88 ? 2.026 10.160 11.483 1.00 44.56 88 PRO A C 1
ATOM 687 O O . PRO A 1 88 ? 0.809 9.998 11.361 1.00 44.56 88 PRO A O 1
ATOM 690 N N . GLU A 1 89 ? 2.660 10.255 12.648 1.00 43.97 89 GLU A N 1
ATOM 691 C CA . GLU A 1 89 ? 1.987 10.469 13.930 1.00 43.97 89 GLU A CA 1
ATOM 692 C C . GLU A 1 89 ? 1.299 11.835 13.956 1.00 43.97 89 GLU A C 1
ATOM 694 O O . GLU A 1 89 ? 1.898 12.807 13.435 1.00 43.97 89 GLU A O 1
#

InterPro domains:
  IPR016140 Bifunctional inhibitor/plant lipid transfer protein/seed storage helical domain [PF14368] (41-85)
  IPR036312 Bifunctional inhibitor/plant lipid transfer protein/seed storage helical domain superfamily [G3DSA:1.10.110.10] (40-89)
  IPR036312 Bifunctional inhibitor/plant lipid transfer protein/seed storage helical domain superfamily [SSF47699] (43-86)

pLDDT: mean 74.0, std 12.68, range [43.97, 88.69]

Organism: NCBI:txid47600

Sequence (89 aa):
METQVKYMWVIVSIVSISIAGFHGVDVTHDYYGPCGKHDVKKEAQKLSPCTYATKHRRAPVSERCCAIIEKKPSNPHCLCAILQTRMPE

Radius of gyration: 22.74 Å; chains: 1; bounding box: 68×27×42 Å